Protein AF-A0A954JJU9-F1 (afdb_monomer)

Foldseek 3Di:
DDDDDDDDDDDDVVNVVVVVVVVCVVPVPDDDDDDQADFDWDQDPPDRDIDTDGDNFDDPDPVSVVVSVVVVVVVCLVVQLVCCLCVVVVLVVDDDPDPVVSVVVSVVSSVVSVLVSVLVVCCVVPQQDFPCVNDPPVGQQVVCCVPVVDGDDPGGGGSPD

Radius of gyration: 23.85 Å; Cα contacts (8 Å, |Δi|>4): 102; chains: 1; bounding box: 72×34×51 Å

Structure (mmCIF, N/CA/C/O backbone):
data_AF-A0A954JJU9-F1
#
_entry.id   AF-A0A954JJU9-F1
#
loop_
_atom_site.group_PDB
_atom_site.id
_atom_site.type_symbol
_atom_site.label_atom_id
_atom_site.label_alt_id
_atom_site.label_comp_id
_atom_site.label_asym_id
_atom_site.label_entity_id
_atom_site.label_seq_id
_atom_site.pdbx_PDB_ins_code
_atom_site.Cartn_x
_atom_site.Cartn_y
_atom_site.Cartn_z
_atom_site.occupancy
_atom_site.B_iso_or_equiv
_atom_site.auth_seq_id
_atom_site.auth_comp_id
_atom_site.auth_asym_id
_atom_site.auth_atom_id
_atom_site.pdbx_PDB_model_num
ATOM 1 N N . MET A 1 1 ? 4.765 11.957 -5.917 1.00 36.69 1 MET A N 1
ATOM 2 C CA . MET A 1 1 ? 6.230 11.917 -6.140 1.00 36.69 1 MET A CA 1
ATOM 3 C C . MET A 1 1 ? 6.516 10.738 -7.060 1.00 36.69 1 MET A C 1
ATOM 5 O O . MET A 1 1 ? 6.190 9.621 -6.684 1.00 36.69 1 MET A O 1
ATOM 9 N N . ARG A 1 2 ? 6.972 11.003 -8.290 1.00 26.62 2 ARG A N 1
ATOM 10 C CA . ARG A 1 2 ? 7.163 10.013 -9.369 1.00 26.62 2 ARG A CA 1
ATOM 11 C C . ARG A 1 2 ? 8.545 9.349 -9.225 1.00 26.62 2 ARG A C 1
ATOM 13 O O . ARG A 1 2 ? 9.480 10.080 -8.892 1.00 26.62 2 ARG A O 1
ATOM 20 N N . PRO A 1 3 ? 8.712 8.038 -9.474 1.00 30.86 3 PRO A N 1
ATOM 21 C CA . PRO A 1 3 ? 10.048 7.461 -9.602 1.00 30.86 3 PRO A CA 1
ATOM 22 C C . PRO A 1 3 ? 10.758 8.059 -10.837 1.00 30.86 3 PRO A C 1
ATOM 24 O O . PRO A 1 3 ? 10.090 8.385 -11.826 1.00 30.86 3 PRO A O 1
ATOM 27 N N . PRO A 1 4 ? 12.084 8.282 -10.787 1.00 33.47 4 PRO A N 1
ATOM 28 C CA . PRO A 1 4 ? 12.832 8.811 -11.924 1.00 33.47 4 PRO A CA 1
ATOM 29 C C . PRO A 1 4 ? 12.824 7.809 -13.089 1.00 33.47 4 PRO A C 1
ATOM 31 O O . PRO A 1 4 ? 12.980 6.610 -12.883 1.00 33.47 4 PRO A O 1
ATOM 34 N N . ARG A 1 5 ? 12.639 8.306 -14.319 1.00 28.42 5 ARG A N 1
ATOM 35 C CA . ARG A 1 5 ? 12.759 7.505 -15.548 1.00 28.42 5 ARG A CA 1
ATOM 36 C C . ARG A 1 5 ? 14.233 7.168 -15.791 1.00 28.42 5 ARG A C 1
ATOM 38 O O . ARG A 1 5 ? 15.035 8.084 -15.964 1.00 28.42 5 ARG A O 1
ATOM 45 N N . THR A 1 6 ? 14.569 5.883 -15.842 1.00 35.88 6 THR A N 1
ATOM 46 C CA . THR A 1 6 ? 15.906 5.394 -16.209 1.00 35.88 6 THR A CA 1
ATOM 47 C C . THR A 1 6 ? 15.972 5.182 -17.721 1.00 35.88 6 THR A C 1
ATOM 49 O O . THR A 1 6 ? 15.155 4.459 -18.281 1.00 35.88 6 THR A O 1
ATOM 52 N N . VAL A 1 7 ? 16.937 5.820 -18.387 1.00 27.61 7 VAL A N 1
ATOM 53 C CA . VAL A 1 7 ? 17.312 5.538 -19.781 1.00 27.61 7 VAL A CA 1
ATOM 54 C C . VAL A 1 7 ? 18.644 4.795 -19.733 1.00 27.61 7 VAL A C 1
ATOM 56 O O . VAL A 1 7 ? 19.613 5.329 -19.196 1.00 27.61 7 VAL A O 1
ATOM 59 N N . ALA A 1 8 ? 18.695 3.566 -20.250 1.00 28.38 8 ALA A N 1
ATOM 60 C CA . ALA A 1 8 ? 19.941 2.815 -20.373 1.00 28.38 8 ALA A CA 1
ATOM 61 C C . ALA A 1 8 ? 20.780 3.389 -21.524 1.00 28.38 8 ALA A C 1
ATOM 63 O O . ALA A 1 8 ? 20.319 3.444 -22.663 1.00 28.38 8 ALA A O 1
ATOM 64 N N . ILE A 1 9 ? 22.002 3.831 -21.221 1.00 32.75 9 ILE A N 1
ATOM 65 C CA . ILE A 1 9 ? 23.015 4.223 -22.209 1.00 32.75 9 ILE A CA 1
ATOM 66 C C . ILE A 1 9 ? 24.200 3.260 -22.039 1.00 32.75 9 ILE A C 1
ATOM 68 O O . ILE A 1 9 ? 24.614 3.027 -20.900 1.00 32.75 9 ILE A O 1
ATOM 72 N N . PRO A 1 10 ? 24.746 2.691 -23.126 1.00 28.03 10 PRO A N 1
ATOM 73 C CA . PRO A 1 10 ? 25.834 1.721 -23.052 1.00 28.03 10 PRO A CA 1
ATOM 74 C C . PRO A 1 10 ? 27.115 2.343 -22.474 1.00 28.03 10 PRO A C 1
ATOM 76 O O . PRO A 1 10 ? 27.590 3.376 -22.942 1.00 28.03 10 PRO A O 1
ATOM 79 N N . VAL A 1 11 ? 27.683 1.685 -21.460 1.00 41.69 11 VAL A N 1
ATOM 80 C CA . VAL A 1 11 ? 28.980 2.029 -20.853 1.00 41.69 11 VAL A CA 1
ATOM 81 C C . VAL A 1 11 ? 30.104 1.599 -21.794 1.00 41.69 11 VAL A C 1
ATOM 83 O O . VAL A 1 11 ? 30.138 0.445 -22.233 1.00 41.69 11 VAL A O 1
ATOM 86 N N . THR A 1 12 ? 31.047 2.500 -22.078 1.00 37.22 12 THR A N 1
ATOM 87 C CA . THR A 1 12 ? 32.171 2.206 -22.978 1.00 37.22 12 THR A CA 1
ATOM 88 C C . THR A 1 12 ? 33.163 1.233 -22.330 1.00 37.22 12 THR A C 1
ATOM 90 O O . THR A 1 12 ? 33.386 1.253 -21.117 1.00 37.22 12 THR A O 1
ATOM 93 N N . ASP A 1 13 ? 33.808 0.371 -23.119 1.00 37.78 13 ASP A N 1
ATOM 94 C CA . ASP A 1 13 ? 34.705 -0.675 -22.591 1.00 37.78 13 ASP A CA 1
ATOM 95 C C . ASP A 1 13 ? 35.910 -0.123 -21.808 1.00 37.78 13 ASP A C 1
ATOM 97 O O . ASP A 1 13 ? 36.454 -0.781 -20.918 1.00 37.78 13 ASP A O 1
ATOM 101 N N . ASN A 1 14 ? 36.277 1.133 -22.067 1.00 36.00 14 ASN A N 1
ATOM 102 C CA . ASN A 1 14 ? 37.356 1.829 -21.373 1.00 36.00 14 ASN A CA 1
ATOM 103 C C . ASN A 1 14 ? 36.961 2.255 -19.940 1.00 36.00 14 ASN A C 1
ATOM 105 O O . ASN A 1 14 ? 37.787 2.281 -19.025 1.00 36.00 14 ASN A O 1
ATOM 109 N N . GLU A 1 15 ? 35.678 2.540 -19.707 1.00 42.25 15 GLU A N 1
ATOM 110 C CA . GLU A 1 15 ? 35.139 2.854 -18.378 1.00 42.25 15 GLU A CA 1
ATOM 111 C C . GLU A 1 15 ? 35.006 1.590 -17.522 1.00 42.25 15 GLU A C 1
ATOM 113 O O . GLU A 1 15 ? 35.336 1.612 -16.332 1.00 42.25 15 GLU A O 1
ATOM 118 N N . LYS A 1 16 ? 34.649 0.458 -18.148 1.00 37.75 16 LYS A N 1
ATOM 119 C CA . LYS A 1 16 ? 34.645 -0.868 -17.508 1.00 37.75 16 LYS A CA 1
ATOM 120 C C . LYS A 1 16 ? 36.038 -1.249 -16.991 1.00 37.75 16 LYS A C 1
ATOM 122 O O . LYS A 1 16 ? 36.168 -1.717 -15.860 1.00 37.75 16 LYS A O 1
ATOM 127 N N . ALA A 1 17 ? 37.091 -0.990 -17.772 1.00 37.69 17 ALA A N 1
ATOM 128 C CA . ALA A 1 17 ? 38.472 -1.317 -17.404 1.00 37.69 17 ALA A CA 1
ATOM 129 C C . ALA A 1 17 ? 38.992 -0.504 -16.200 1.00 37.69 17 ALA A C 1
ATOM 131 O O . ALA A 1 17 ? 39.614 -1.06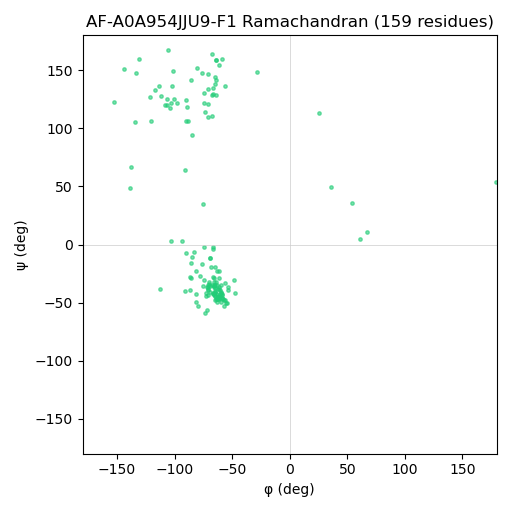0 -15.294 1.00 37.69 17 ALA A O 1
ATOM 132 N N . ARG A 1 18 ? 38.691 0.802 -16.140 1.00 41.53 18 ARG A N 1
ATOM 133 C CA . ARG A 1 18 ? 39.129 1.685 -15.038 1.00 41.53 18 ARG A CA 1
ATOM 134 C C . ARG A 1 18 ? 38.430 1.380 -13.716 1.00 41.53 18 ARG A C 1
ATOM 136 O O . ARG A 1 18 ? 39.042 1.488 -12.654 1.00 41.53 18 ARG A O 1
ATOM 143 N N . VAL A 1 19 ? 37.153 1.006 -13.771 1.00 46.09 19 VAL A N 1
ATOM 144 C CA . VAL A 1 19 ? 36.391 0.592 -12.585 1.00 46.09 19 VAL A CA 1
ATOM 145 C C . VAL A 1 19 ? 36.880 -0.770 -12.084 1.00 46.09 19 VAL A C 1
ATOM 147 O O . VAL A 1 19 ? 37.069 -0.930 -10.880 1.00 46.09 19 VAL A O 1
ATOM 150 N N . LYS A 1 20 ? 37.194 -1.704 -12.992 1.00 39.53 20 LYS A N 1
ATOM 151 C CA . LYS A 1 20 ? 37.776 -3.018 -12.673 1.00 39.53 20 LYS A CA 1
ATOM 152 C C . LYS A 1 20 ? 39.115 -2.909 -11.935 1.00 39.53 20 LYS A C 1
ATOM 154 O O . LYS A 1 20 ? 39.284 -3.560 -10.911 1.00 39.53 20 LYS A O 1
ATOM 159 N N . ASP A 1 21 ? 40.026 -2.055 -12.402 1.00 41.94 21 ASP A N 1
ATOM 160 C CA . ASP A 1 21 ? 41.352 -1.869 -11.790 1.00 41.94 21 ASP A CA 1
ATOM 161 C C . ASP A 1 21 ? 41.284 -1.259 -10.376 1.00 41.94 21 ASP A C 1
ATOM 163 O O . ASP A 1 21 ? 42.041 -1.622 -9.475 1.00 41.94 21 ASP A O 1
ATOM 167 N N . ARG A 1 22 ? 40.327 -0.354 -10.145 1.00 44.59 22 ARG A N 1
ATOM 168 C CA . ARG A 1 22 ? 40.103 0.245 -8.823 1.00 44.59 22 ARG A CA 1
ATOM 169 C C . ARG A 1 22 ? 39.456 -0.738 -7.845 1.00 44.59 22 ARG A C 1
ATOM 171 O O . ARG A 1 22 ? 39.893 -0.823 -6.703 1.00 44.59 22 ARG A O 1
ATOM 178 N N . ILE A 1 23 ? 38.472 -1.510 -8.306 1.00 44.44 23 ILE A N 1
ATOM 179 C CA . ILE A 1 23 ? 37.822 -2.559 -7.511 1.00 44.44 23 ILE A CA 1
ATOM 180 C C . ILE A 1 23 ? 38.823 -3.673 -7.167 1.00 44.44 23 ILE A C 1
ATOM 182 O O . ILE A 1 23 ? 38.876 -4.104 -6.021 1.00 44.44 23 ILE A O 1
ATOM 186 N N . GLN A 1 24 ? 39.683 -4.089 -8.104 1.00 43.19 24 GLN A N 1
ATOM 187 C CA . GLN A 1 24 ? 40.722 -5.090 -7.827 1.00 43.19 24 GLN A CA 1
ATOM 188 C C . GLN A 1 24 ? 41.746 -4.625 -6.787 1.00 43.19 24 GLN A C 1
ATOM 190 O O . GLN A 1 24 ? 42.196 -5.433 -5.978 1.00 43.19 24 GLN A O 1
ATOM 195 N N . ARG A 1 25 ? 42.082 -3.330 -6.759 1.00 44.03 25 ARG A N 1
ATOM 196 C CA . ARG A 1 25 ? 42.976 -2.766 -5.737 1.00 44.03 25 ARG A CA 1
ATOM 197 C C . ARG A 1 25 ? 42.341 -2.695 -4.348 1.00 44.03 25 ARG A C 1
ATOM 199 O O . ARG A 1 25 ? 43.046 -2.903 -3.367 1.00 44.03 25 ARG A O 1
ATOM 206 N N . GLU A 1 26 ? 41.038 -2.436 -4.257 1.00 43.03 26 GLU A N 1
ATOM 207 C CA . GLU A 1 26 ? 40.312 -2.385 -2.977 1.00 43.03 26 GLU A CA 1
ATOM 208 C C . GLU A 1 26 ? 39.908 -3.782 -2.452 1.00 43.03 26 GLU A C 1
ATOM 210 O O . GLU A 1 26 ? 39.742 -3.954 -1.247 1.00 43.03 26 GLU A O 1
ATOM 215 N N . LEU A 1 27 ? 39.810 -4.796 -3.325 1.00 38.16 27 LEU A N 1
ATOM 216 C CA . LEU A 1 27 ? 39.465 -6.184 -2.972 1.00 38.16 27 LEU A CA 1
ATOM 217 C C . LEU A 1 27 ? 40.669 -7.084 -2.631 1.00 38.16 27 LEU A C 1
ATOM 219 O O . LEU A 1 27 ? 40.472 -8.207 -2.172 1.00 38.16 27 LEU A O 1
ATOM 223 N N . ALA A 1 28 ? 41.910 -6.617 -2.811 1.00 36.91 28 ALA A N 1
ATOM 224 C CA . ALA A 1 28 ? 43.125 -7.409 -2.571 1.00 36.91 28 ALA A CA 1
ATOM 225 C C . ALA A 1 28 ? 43.370 -7.791 -1.090 1.00 36.91 28 ALA A C 1
ATOM 227 O O . ALA A 1 28 ? 44.313 -8.521 -0.790 1.00 36.91 28 ALA A O 1
ATOM 228 N N . THR A 1 29 ? 42.537 -7.319 -0.160 1.00 34.22 29 THR A N 1
ATOM 229 C CA . THR A 1 29 ? 42.671 -7.535 1.291 1.00 34.22 29 THR A CA 1
ATOM 230 C C . THR A 1 29 ? 41.722 -8.577 1.890 1.00 34.22 29 THR A C 1
ATOM 232 O O . THR A 1 29 ? 41.793 -8.800 3.096 1.00 34.22 29 THR A O 1
ATOM 235 N N . TRP A 1 30 ? 40.883 -9.264 1.103 1.00 29.94 30 TRP A N 1
ATOM 236 C CA . TRP A 1 30 ? 39.977 -10.293 1.638 1.00 29.94 30 TRP A CA 1
ATOM 237 C C . TRP A 1 30 ? 39.971 -11.576 0.797 1.00 29.94 30 TRP A C 1
ATOM 239 O O . TRP A 1 30 ? 39.374 -11.642 -0.272 1.00 29.94 30 TRP A O 1
ATOM 249 N N . THR A 1 31 ? 40.609 -12.628 1.312 1.00 31.28 31 THR A N 1
ATOM 250 C CA . THR A 1 31 ? 40.499 -14.014 0.835 1.00 31.28 31 THR A CA 1
ATOM 251 C C . THR A 1 31 ? 39.369 -14.737 1.569 1.00 31.28 31 THR A C 1
ATOM 253 O O . THR A 1 31 ? 39.576 -15.121 2.715 1.00 31.28 31 THR A O 1
ATOM 256 N N . VAL A 1 32 ? 38.218 -14.981 0.917 1.00 33.84 32 VAL A N 1
ATOM 257 C CA . VAL A 1 32 ? 37.251 -16.050 1.276 1.00 33.84 32 VAL A CA 1
ATOM 258 C C . VAL A 1 32 ? 36.441 -16.510 0.036 1.00 33.84 32 VAL A C 1
ATOM 260 O O . VAL A 1 32 ? 35.788 -15.698 -0.608 1.00 33.84 32 VAL A O 1
ATOM 263 N N . GLN A 1 33 ? 36.531 -17.819 -0.254 1.00 28.48 33 GLN A N 1
ATOM 264 C CA . GLN A 1 33 ? 35.629 -18.768 -0.958 1.00 28.48 33 GLN A CA 1
ATOM 265 C C . GLN A 1 33 ? 34.590 -18.303 -2.018 1.00 28.48 33 GLN A C 1
ATOM 267 O O . GLN A 1 33 ? 33.565 -17.715 -1.695 1.00 28.48 33 GLN A O 1
ATOM 272 N N . ASP A 1 34 ? 34.836 -18.712 -3.274 1.00 36.03 34 ASP A N 1
ATOM 273 C CA . ASP A 1 34 ? 33.920 -19.353 -4.253 1.00 36.03 34 ASP A CA 1
ATOM 274 C C . ASP A 1 34 ? 32.423 -18.963 -4.324 1.00 36.03 34 ASP A C 1
ATOM 276 O O . ASP A 1 34 ? 31.596 -19.861 -4.379 1.00 36.03 34 ASP A O 1
ATOM 280 N N . GLU A 1 35 ? 32.037 -17.677 -4.390 1.00 41.62 35 GLU A N 1
ATOM 281 C CA . GLU A 1 35 ? 30.753 -17.223 -5.007 1.00 41.62 35 GLU A CA 1
ATOM 282 C C . GLU A 1 35 ? 30.555 -15.686 -4.928 1.00 41.62 35 GLU A C 1
ATOM 284 O O . GLU A 1 35 ? 29.553 -15.166 -4.426 1.00 41.62 35 GLU A O 1
ATOM 289 N N . ILE A 1 36 ? 31.520 -14.886 -5.398 1.00 44.62 36 ILE A N 1
ATOM 290 C CA . ILE A 1 36 ? 31.383 -13.419 -5.326 1.00 44.62 36 ILE A CA 1
ATOM 291 C C . ILE A 1 36 ? 30.583 -12.890 -6.525 1.00 44.62 36 ILE A C 1
ATOM 293 O O . ILE A 1 36 ? 31.100 -12.628 -7.608 1.00 44.62 36 ILE A O 1
ATOM 297 N N . ARG A 1 37 ? 29.283 -12.764 -6.253 1.00 53.41 37 ARG A N 1
ATOM 298 C CA . ARG A 1 37 ? 28.198 -12.071 -6.962 1.00 53.41 37 ARG A CA 1
ATOM 299 C C . ARG A 1 37 ? 28.602 -10.838 -7.795 1.00 53.41 37 ARG A C 1
ATOM 301 O O . ARG A 1 37 ? 29.467 -10.070 -7.366 1.00 53.41 37 ARG A O 1
ATOM 308 N N . PRO A 1 38 ? 27.904 -10.553 -8.912 1.00 55.75 38 PRO A N 1
ATOM 309 C CA . PRO A 1 38 ? 28.157 -9.357 -9.702 1.00 55.75 38 PRO A CA 1
ATOM 310 C C . PRO A 1 38 ? 27.753 -8.101 -8.920 1.00 55.75 38 PRO A C 1
ATOM 312 O O . PRO A 1 38 ? 26.579 -7.818 -8.667 1.00 55.75 38 PRO A O 1
ATOM 315 N N . LEU A 1 39 ? 28.768 -7.337 -8.528 1.00 60.97 39 LEU A N 1
ATOM 316 C CA . LEU A 1 39 ? 28.630 -5.985 -8.016 1.00 60.97 39 LEU A CA 1
ATOM 317 C C . LEU A 1 39 ? 28.302 -5.052 -9.187 1.00 60.97 39 LEU A C 1
ATOM 319 O O . LEU A 1 39 ? 29.134 -4.843 -10.070 1.00 60.97 39 LEU A O 1
ATOM 323 N N . LEU A 1 40 ? 27.102 -4.480 -9.194 1.00 62.88 40 LEU A N 1
ATOM 324 C CA . LEU A 1 40 ? 26.668 -3.542 -10.226 1.00 62.88 40 LEU A CA 1
ATOM 325 C C . LEU A 1 40 ? 26.845 -2.107 -9.742 1.00 62.88 40 LEU A C 1
ATOM 327 O O . LEU A 1 40 ? 26.260 -1.709 -8.736 1.00 62.88 40 LEU A O 1
ATOM 331 N N . ARG A 1 41 ? 27.633 -1.315 -10.477 1.00 69.19 41 ARG A N 1
ATOM 332 C CA . ARG A 1 41 ? 27.749 0.129 -10.255 1.00 69.19 41 ARG A CA 1
ATOM 333 C C . ARG A 1 41 ? 26.959 0.881 -11.318 1.00 69.19 41 ARG A C 1
ATOM 335 O O . ARG A 1 41 ? 27.254 0.751 -12.501 1.00 69.19 41 ARG A O 1
ATOM 342 N N . ILE A 1 42 ? 25.999 1.691 -10.884 1.00 65.88 42 ILE A N 1
ATOM 343 C CA . ILE A 1 42 ? 25.133 2.488 -11.759 1.00 65.88 42 ILE A CA 1
ATOM 344 C C . ILE A 1 42 ? 25.308 3.961 -11.395 1.00 65.88 42 ILE A C 1
ATOM 346 O O . ILE A 1 42 ? 25.162 4.336 -10.232 1.00 65.88 42 ILE A O 1
ATOM 350 N N . SER A 1 43 ? 25.618 4.796 -12.383 1.00 67.06 43 SER A N 1
ATOM 351 C CA . SER A 1 43 ? 25.756 6.245 -12.214 1.00 67.06 43 SER A CA 1
ATOM 352 C C . SER A 1 43 ? 24.627 6.958 -12.957 1.00 67.06 43 SER A C 1
ATOM 354 O O . SER A 1 43 ? 24.393 6.692 -14.135 1.00 67.06 43 SER A O 1
ATOM 356 N N . GLY A 1 44 ? 23.900 7.842 -12.270 1.00 55.22 44 GLY A N 1
ATOM 357 C CA . GLY A 1 44 ? 22.802 8.607 -12.868 1.00 55.22 44 GLY A CA 1
ATOM 358 C C . GLY A 1 44 ? 23.297 9.757 -13.763 1.00 55.22 44 GLY A C 1
ATOM 359 O O . GLY A 1 44 ? 24.322 10.369 -13.459 1.00 55.22 44 GLY A O 1
ATOM 360 N N . PRO A 1 45 ? 22.580 10.116 -14.845 1.00 47.59 45 PRO A N 1
ATOM 361 C CA . PRO A 1 45 ? 22.992 11.213 -15.719 1.00 47.59 45 PRO A CA 1
ATOM 362 C C . PRO A 1 45 ? 22.902 12.564 -14.993 1.00 47.59 45 PRO A C 1
ATOM 364 O O . PRO A 1 45 ? 21.876 12.900 -14.401 1.00 47.59 45 PRO A O 1
ATOM 367 N N . GLY A 1 46 ? 23.987 13.345 -15.028 1.00 58.12 46 GLY A N 1
ATOM 368 C CA . GLY A 1 46 ? 24.027 14.729 -14.529 1.00 58.12 46 GLY A CA 1
ATOM 369 C C . GLY A 1 46 ? 23.866 14.901 -13.013 1.00 58.12 46 GLY A C 1
ATOM 370 O O . GLY A 1 46 ? 23.690 16.022 -12.543 1.00 58.12 46 GLY A O 1
ATOM 371 N N . THR A 1 47 ? 23.920 13.817 -12.236 1.00 50.62 47 THR A N 1
ATOM 372 C CA . THR A 1 47 ? 23.880 13.856 -10.769 1.00 50.62 47 THR A CA 1
ATOM 373 C C . THR A 1 47 ? 24.970 12.955 -10.199 1.00 50.62 47 THR A C 1
ATOM 375 O O . THR A 1 47 ? 25.262 11.913 -10.773 1.00 50.62 47 THR A O 1
ATOM 378 N N . ASP A 1 48 ? 25.541 13.303 -9.043 1.00 66.44 48 ASP A N 1
ATOM 379 C CA . ASP A 1 48 ? 26.527 12.459 -8.338 1.00 66.44 48 ASP A CA 1
ATOM 380 C C . ASP A 1 48 ? 25.870 11.253 -7.627 1.00 66.44 48 ASP A C 1
ATOM 382 O O . ASP A 1 48 ? 26.231 10.851 -6.521 1.00 66.44 48 ASP A O 1
ATOM 386 N N . ARG A 1 49 ? 24.813 10.688 -8.225 1.00 60.69 49 ARG A N 1
ATOM 387 C CA . ARG A 1 49 ? 24.134 9.510 -7.687 1.00 60.69 49 ARG A CA 1
ATOM 388 C C . ARG A 1 49 ? 24.821 8.274 -8.232 1.00 60.69 49 ARG A C 1
ATOM 390 O O . ARG A 1 49 ? 24.649 7.922 -9.396 1.00 60.69 49 ARG A O 1
ATOM 397 N N . ASN A 1 50 ? 25.581 7.626 -7.360 1.00 72.69 50 ASN A N 1
ATOM 398 C CA . ASN A 1 50 ? 26.209 6.341 -7.611 1.00 72.69 50 ASN A CA 1
ATOM 399 C C . ASN A 1 50 ? 25.492 5.275 -6.779 1.00 72.69 50 ASN A C 1
ATOM 401 O O . ASN A 1 50 ? 25.449 5.379 -5.554 1.00 72.69 50 ASN A O 1
ATOM 405 N N . TRP A 1 51 ? 24.917 4.271 -7.434 1.00 73.44 51 TRP A N 1
ATOM 406 C CA . TRP A 1 51 ? 24.340 3.096 -6.783 1.00 73.44 51 TRP A CA 1
ATOM 407 C C . TRP A 1 51 ? 25.307 1.930 -6.919 1.00 73.44 51 TRP A C 1
ATOM 409 O O . TRP A 1 51 ? 25.880 1.713 -7.987 1.00 73.44 51 TRP A O 1
ATOM 419 N N . LEU A 1 52 ? 25.490 1.201 -5.824 1.00 81.56 52 LEU A N 1
ATOM 420 C CA . LEU A 1 52 ? 26.273 -0.021 -5.778 1.00 81.56 52 LEU A CA 1
ATOM 421 C C . LEU A 1 52 ? 25.343 -1.144 -5.318 1.00 81.56 52 LEU A C 1
ATOM 423 O O . LEU A 1 52 ? 24.946 -1.176 -4.155 1.00 81.56 52 LEU A O 1
ATOM 427 N N . LEU A 1 53 ? 24.955 -2.019 -6.242 1.00 79.62 53 LEU A N 1
ATOM 428 C CA . LEU A 1 53 ? 23.982 -3.079 -6.002 1.00 79.62 53 LEU A CA 1
ATOM 429 C C . LEU A 1 53 ? 24.691 -4.428 -5.923 1.00 79.62 53 LEU A C 1
ATOM 431 O O . LEU A 1 53 ? 25.405 -4.829 -6.843 1.00 79.62 53 LEU A O 1
ATOM 435 N N . PHE A 1 54 ? 24.463 -5.137 -4.823 1.00 83.00 54 PHE A N 1
ATOM 436 C CA . PHE A 1 54 ? 24.947 -6.497 -4.624 1.00 83.00 54 PHE A CA 1
ATOM 437 C C . PHE A 1 54 ? 23.788 -7.472 -4.817 1.00 83.00 54 PHE A C 1
ATOM 439 O O . PHE A 1 54 ? 22.798 -7.411 -4.087 1.00 83.00 54 PHE A O 1
ATOM 446 N N . ASN A 1 55 ? 23.882 -8.358 -5.809 1.00 77.12 55 ASN A N 1
ATOM 447 C CA . ASN A 1 55 ? 22.762 -9.209 -6.211 1.00 77.12 55 ASN A CA 1
ATOM 448 C C . ASN A 1 55 ? 23.240 -10.612 -6.627 1.00 77.12 55 ASN A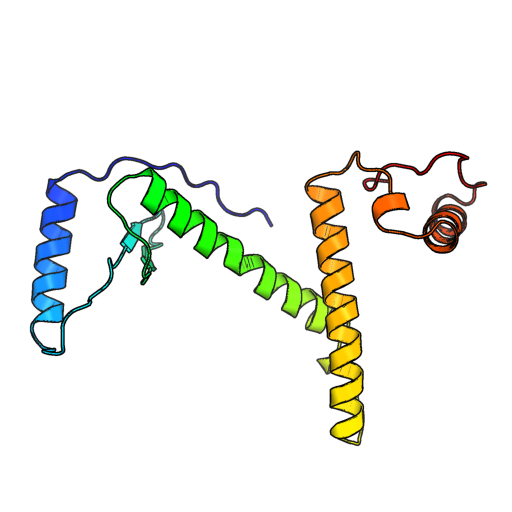 C 1
ATOM 450 O O . ASN A 1 55 ? 24.368 -10.764 -7.068 1.00 77.12 55 ASN A O 1
ATOM 454 N N . SER A 1 56 ? 22.414 -11.647 -6.453 1.00 80.50 56 SER A N 1
ATOM 455 C CA . SER A 1 56 ? 22.734 -13.031 -6.875 1.00 80.50 56 SER A CA 1
ATOM 456 C C . SER A 1 56 ? 22.221 -13.395 -8.267 1.00 80.50 56 SER A C 1
ATOM 458 O O . SER A 1 56 ? 22.309 -14.555 -8.656 1.00 80.50 56 SER A O 1
ATOM 460 N N . LEU A 1 57 ? 21.602 -12.457 -8.977 1.00 81.81 57 LEU A N 1
ATOM 461 C CA . LEU A 1 57 ? 21.057 -12.698 -10.305 1.00 81.81 57 LEU A CA 1
ATOM 462 C C . LEU A 1 57 ? 22.185 -12.627 -11.350 1.00 81.81 57 LEU A C 1
ATOM 464 O O . LEU A 1 57 ? 23.188 -11.945 -11.123 1.00 81.81 57 LEU A O 1
ATOM 468 N N . PRO A 1 58 ? 22.049 -13.347 -12.478 1.00 78.44 58 PRO A N 1
ATOM 469 C CA . PRO A 1 58 ? 22.989 -13.231 -13.588 1.00 78.44 58 PRO A CA 1
ATOM 470 C C . PRO A 1 58 ? 22.986 -11.806 -14.151 1.00 78.44 58 PRO A C 1
ATOM 472 O O . PRO A 1 58 ? 22.003 -11.079 -14.011 1.00 78.44 58 PRO A O 1
ATOM 475 N N . VAL A 1 59 ? 24.103 -11.407 -14.761 1.00 78.12 59 VAL A N 1
ATOM 476 C CA . VAL A 1 59 ? 24.315 -10.064 -15.331 1.00 78.12 59 VAL A CA 1
ATOM 477 C C . VAL A 1 59 ? 25.041 -10.203 -16.668 1.00 78.12 59 VAL A C 1
ATOM 479 O O . VAL A 1 59 ? 26.074 -9.583 -16.917 1.00 78.12 59 VAL A O 1
ATOM 482 N N . ASP A 1 60 ? 24.532 -11.094 -17.512 1.00 79.44 60 ASP A N 1
ATOM 483 C CA . ASP A 1 60 ? 25.186 -11.441 -18.771 1.00 79.44 60 ASP A CA 1
ATOM 484 C C . ASP A 1 60 ? 24.769 -10.479 -19.896 1.00 79.44 60 ASP A C 1
ATOM 486 O O . ASP A 1 60 ? 25.551 -10.209 -20.808 1.00 79.44 60 ASP A O 1
ATOM 490 N N . HIS A 1 61 ? 23.561 -9.907 -19.804 1.00 76.19 61 HIS A N 1
ATOM 491 C CA . HIS A 1 61 ? 22.979 -9.025 -20.816 1.00 76.19 61 HIS A CA 1
ATOM 492 C C . HIS A 1 61 ? 22.425 -7.731 -20.206 1.00 76.19 61 HIS A C 1
ATOM 494 O O . HIS A 1 61 ? 22.056 -7.670 -19.033 1.00 76.19 61 HIS A O 1
ATOM 500 N N . ASP A 1 62 ? 22.260 -6.698 -21.035 1.00 73.00 62 ASP A N 1
ATOM 501 C CA . ASP A 1 62 ? 21.682 -5.412 -20.614 1.00 73.00 62 ASP A CA 1
ATOM 502 C C . ASP A 1 62 ? 20.279 -5.567 -19.995 1.00 73.00 62 ASP A C 1
ATOM 504 O O . ASP A 1 62 ? 19.917 -4.853 -19.058 1.00 73.00 62 ASP A O 1
ATOM 508 N N . GLN A 1 63 ? 19.494 -6.535 -20.479 1.00 74.44 63 GLN A N 1
ATOM 509 C CA . GLN A 1 63 ? 18.173 -6.849 -19.926 1.00 74.44 63 GLN A CA 1
ATOM 510 C C . GLN A 1 63 ? 18.247 -7.366 -18.483 1.00 74.44 63 GLN A C 1
ATOM 512 O O . GLN A 1 63 ? 17.356 -7.073 -17.684 1.00 74.44 63 GLN A O 1
ATOM 517 N N . ASP A 1 64 ? 19.316 -8.077 -18.124 1.00 76.00 64 ASP A N 1
ATOM 518 C CA . ASP A 1 64 ? 19.519 -8.579 -16.766 1.00 76.00 64 ASP A CA 1
ATOM 519 C C . ASP A 1 64 ? 19.803 -7.420 -15.7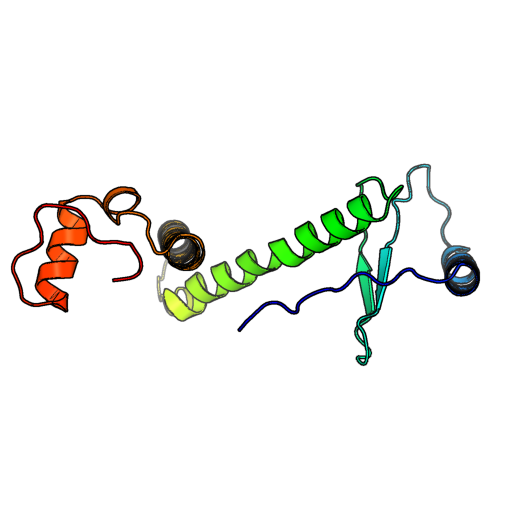98 1.00 76.00 64 ASP A C 1
ATOM 521 O O . ASP A 1 64 ? 19.242 -7.357 -14.702 1.00 76.00 64 ASP A O 1
ATOM 525 N N . VAL A 1 65 ? 20.602 -6.440 -16.240 1.00 78.88 65 VAL A N 1
ATOM 526 C CA . VAL A 1 65 ? 20.871 -5.205 -15.486 1.00 78.88 65 VAL A CA 1
ATOM 527 C C . VAL A 1 65 ? 19.582 -4.414 -15.267 1.00 78.88 65 VAL A C 1
ATOM 529 O O . VAL A 1 65 ? 19.305 -3.995 -14.142 1.00 78.88 65 VAL A O 1
ATOM 532 N N . LEU A 1 66 ? 18.775 -4.229 -16.318 1.00 81.12 66 LEU A N 1
ATOM 533 C CA . LEU A 1 66 ? 17.486 -3.536 -16.226 1.00 81.12 66 LEU A CA 1
ATOM 534 C C . LEU A 1 66 ? 16.546 -4.225 -15.237 1.00 81.12 66 LEU A C 1
ATOM 536 O O . LEU A 1 66 ? 15.976 -3.562 -14.376 1.00 81.12 66 LEU A O 1
ATOM 540 N N . ARG A 1 67 ? 16.469 -5.557 -15.278 1.00 80.44 67 ARG A 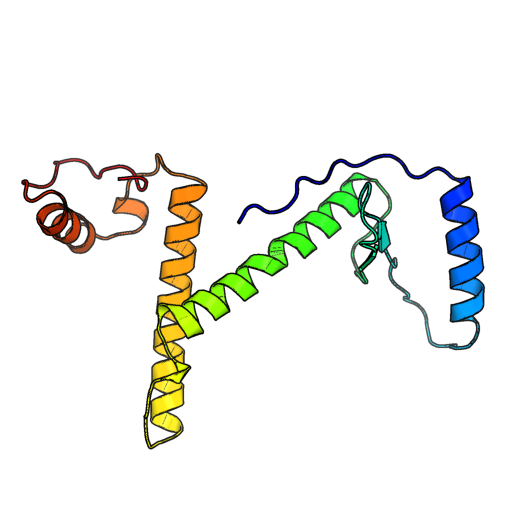N 1
ATOM 541 C CA . ARG A 1 67 ? 15.673 -6.334 -14.324 1.00 80.44 67 ARG A CA 1
ATOM 542 C C . ARG A 1 67 ? 16.121 -6.113 -12.879 1.00 80.44 67 ARG A C 1
ATOM 544 O O . ARG A 1 67 ? 15.280 -6.003 -11.991 1.00 80.44 67 ARG A O 1
ATOM 551 N N . ILE A 1 68 ? 17.427 -6.065 -12.619 1.00 81.62 68 ILE A N 1
ATOM 552 C CA . ILE A 1 68 ? 17.957 -5.809 -11.271 1.00 81.62 68 ILE A CA 1
ATOM 553 C C . ILE A 1 68 ? 17.589 -4.398 -10.803 1.00 81.62 68 ILE A C 1
ATOM 555 O O . ILE A 1 68 ? 17.201 -4.224 -9.648 1.00 81.62 68 ILE A O 1
ATOM 559 N N . ILE A 1 69 ? 17.655 -3.409 -11.696 1.00 83.75 69 ILE A N 1
ATOM 560 C CA . ILE A 1 69 ? 17.212 -2.041 -11.406 1.00 83.75 69 ILE A CA 1
ATOM 561 C C . ILE A 1 69 ? 15.717 -2.019 -11.085 1.00 83.75 69 ILE A C 1
ATOM 563 O O . ILE A 1 69 ? 15.331 -1.427 -10.079 1.00 83.75 69 ILE A O 1
ATOM 567 N N . ASP A 1 70 ? 14.887 -2.684 -11.888 1.00 82.94 70 ASP A N 1
ATOM 568 C CA . ASP A 1 70 ? 13.440 -2.741 -11.671 1.00 82.94 70 ASP A CA 1
ATOM 569 C C . ASP A 1 70 ? 13.100 -3.370 -10.314 1.00 82.94 70 ASP A C 1
ATOM 571 O O . ASP A 1 70 ? 12.244 -2.861 -9.590 1.00 82.94 70 ASP A O 1
ATOM 575 N N . LEU A 1 71 ? 13.818 -4.428 -9.920 1.00 83.12 71 LEU A N 1
ATOM 576 C CA . LEU A 1 71 ? 13.674 -5.057 -8.605 1.00 83.12 71 LEU A CA 1
ATOM 577 C C . LEU A 1 71 ? 14.082 -4.123 -7.457 1.00 83.12 71 LEU A C 1
ATOM 579 O O . LEU A 1 71 ? 13.397 -4.085 -6.433 1.00 83.12 71 LEU A O 1
ATOM 583 N N . ASP A 1 72 ? 15.165 -3.360 -7.611 1.00 83.44 72 ASP A N 1
ATOM 584 C CA . ASP A 1 72 ? 15.616 -2.425 -6.573 1.00 83.44 72 ASP A CA 1
ATOM 585 C C . ASP A 1 72 ? 14.672 -1.219 -6.446 1.00 83.44 72 ASP A C 1
ATOM 587 O O . ASP A 1 72 ? 14.315 -0.801 -5.342 1.00 83.44 72 ASP A O 1
ATOM 591 N N . VAL A 1 73 ? 14.151 -0.714 -7.568 1.00 82.69 73 VAL A N 1
ATOM 592 C CA . VAL A 1 73 ? 13.113 0.329 -7.578 1.00 82.69 73 VAL A CA 1
ATOM 593 C C . VAL A 1 73 ? 11.811 -0.190 -6.959 1.00 82.69 73 VAL A C 1
ATOM 595 O O . VAL A 1 73 ? 11.159 0.532 -6.196 1.00 82.69 73 VAL A O 1
ATOM 598 N N . ALA A 1 74 ? 11.464 -1.460 -7.191 1.00 81.81 74 ALA A N 1
ATOM 599 C CA . ALA A 1 74 ? 10.323 -2.129 -6.569 1.00 81.81 74 ALA A CA 1
ATOM 600 C C . ALA A 1 74 ? 10.470 -2.334 -5.047 1.00 81.81 74 ALA A C 1
ATOM 602 O O . ALA A 1 74 ? 9.522 -2.785 -4.403 1.00 81.81 74 ALA A O 1
ATOM 603 N N . ARG A 1 75 ? 11.601 -1.949 -4.434 1.00 82.94 75 ARG A N 1
ATOM 604 C CA . ARG A 1 75 ? 11.744 -1.850 -2.972 1.00 82.94 75 ARG A CA 1
ATOM 605 C C . ARG A 1 75 ? 10.934 -0.689 -2.398 1.00 82.94 75 ARG A C 1
ATOM 607 O O . ARG A 1 75 ? 10.415 -0.798 -1.291 1.00 82.94 75 ARG A O 1
ATOM 614 N N . TRP A 1 76 ? 10.794 0.418 -3.131 1.00 86.50 76 TRP A N 1
ATOM 615 C CA . TRP A 1 76 ? 10.188 1.660 -2.630 1.00 86.50 76 TRP A CA 1
ATOM 616 C C . TRP A 1 76 ? 8.781 1.525 -2.003 1.00 86.50 76 TRP A C 1
ATOM 618 O O . TRP A 1 76 ? 8.518 2.192 -0.996 1.00 86.50 76 TRP A O 1
ATOM 628 N N . PRO A 1 77 ? 7.867 0.665 -2.503 1.00 90.31 77 PRO A N 1
ATOM 629 C CA . PRO A 1 77 ? 6.582 0.390 -1.863 1.00 90.31 77 PRO A CA 1
ATOM 630 C C . PRO A 1 77 ? 6.651 0.079 -0.361 1.00 90.31 77 PRO A C 1
ATOM 632 O O . PRO A 1 77 ? 5.721 0.452 0.351 1.00 90.31 77 PRO A O 1
ATOM 635 N N . ILE A 1 78 ? 7.738 -0.513 0.162 1.00 91.94 78 ILE A N 1
ATOM 636 C CA . ILE A 1 78 ? 7.865 -0.759 1.611 1.00 91.94 78 ILE A CA 1
ATOM 637 C C . ILE A 1 78 ? 7.959 0.543 2.418 1.00 91.94 78 ILE A C 1
ATOM 639 O O . ILE A 1 78 ? 7.414 0.648 3.516 1.00 91.94 78 ILE A O 1
ATOM 643 N N . GLU A 1 79 ? 8.601 1.573 1.867 1.00 94.12 79 GLU A N 1
ATOM 644 C CA . GLU A 1 79 ? 8.705 2.884 2.510 1.00 94.12 79 GLU A CA 1
ATOM 645 C C . GLU A 1 79 ? 7.348 3.588 2.501 1.00 94.12 79 GLU A C 1
ATOM 647 O O . GLU A 1 79 ? 6.954 4.234 3.475 1.00 94.12 79 GLU A O 1
ATOM 652 N N . VAL A 1 80 ? 6.582 3.405 1.420 1.00 94.00 80 VAL A N 1
ATOM 653 C CA . VAL A 1 80 ? 5.197 3.873 1.346 1.00 94.00 80 VAL A CA 1
ATOM 654 C C . VAL A 1 80 ? 4.317 3.125 2.345 1.00 94.00 80 VAL A C 1
ATOM 656 O O . VAL A 1 80 ? 3.541 3.774 3.040 1.00 94.00 80 VAL A O 1
ATOM 659 N N . PHE A 1 81 ? 4.466 1.805 2.481 1.00 96.19 81 PHE A N 1
ATOM 660 C CA . PHE A 1 81 ? 3.755 1.009 3.482 1.00 96.19 81 PHE A CA 1
ATOM 661 C C . PHE A 1 81 ? 3.995 1.545 4.897 1.00 96.19 81 PHE A C 1
ATOM 663 O O . PHE A 1 81 ? 3.038 1.832 5.615 1.00 96.19 81 PHE A O 1
ATOM 670 N N . PHE A 1 82 ? 5.256 1.762 5.288 1.00 96.75 82 PHE A N 1
ATOM 671 C CA . PHE A 1 82 ? 5.561 2.316 6.608 1.00 96.75 82 PHE A CA 1
ATOM 672 C C . PHE A 1 82 ? 5.071 3.753 6.774 1.00 96.75 82 PHE A C 1
ATOM 674 O O . PHE A 1 82 ? 4.650 4.114 7.871 1.00 96.75 82 PHE A O 1
ATOM 681 N N . ARG A 1 83 ? 5.049 4.563 5.709 1.00 96.50 83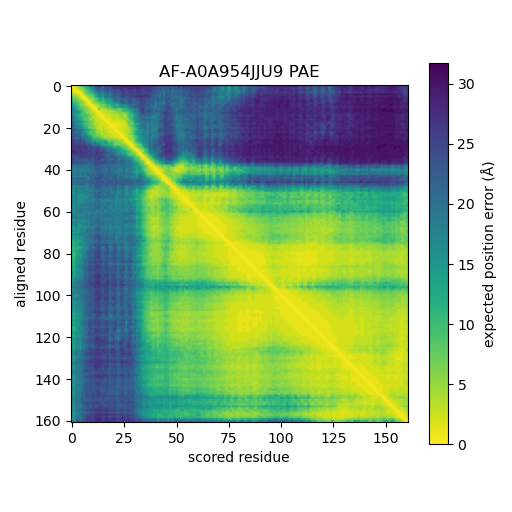 ARG A N 1
ATOM 682 C CA . ARG A 1 83 ? 4.423 5.891 5.747 1.00 96.50 83 ARG A CA 1
ATOM 683 C C . ARG A 1 83 ? 2.913 5.800 5.976 1.00 96.50 83 ARG A C 1
ATOM 685 O O . ARG A 1 83 ? 2.392 6.539 6.806 1.00 96.50 83 ARG A O 1
ATOM 692 N N . VAL A 1 84 ? 2.213 4.898 5.287 1.00 97.19 84 VAL A N 1
ATOM 693 C CA . VAL A 1 84 ? 0.776 4.660 5.507 1.00 97.19 84 VAL A CA 1
ATOM 694 C C . VAL A 1 84 ? 0.542 4.188 6.938 1.00 97.19 84 VAL A C 1
ATOM 696 O O . VAL A 1 84 ? -0.309 4.740 7.619 1.00 97.19 84 VAL A O 1
ATOM 699 N N . LEU A 1 85 ? 1.338 3.242 7.435 1.00 97.31 85 LEU A N 1
ATOM 700 C CA . LEU A 1 85 ? 1.192 2.707 8.786 1.00 97.31 85 LEU A CA 1
ATOM 701 C C . LEU A 1 85 ? 1.458 3.767 9.872 1.00 97.31 85 LEU A C 1
ATOM 703 O O . LEU A 1 85 ? 0.673 3.910 10.806 1.00 97.31 85 LEU A O 1
ATOM 707 N N . LYS A 1 86 ? 2.554 4.523 9.758 1.00 96.06 86 LYS A N 1
ATOM 708 C CA . LYS A 1 86 ? 2.980 5.487 10.783 1.00 96.06 86 LYS A CA 1
ATOM 709 C C . LYS A 1 86 ? 2.247 6.814 10.692 1.00 96.06 86 LYS A C 1
ATOM 711 O O . LYS A 1 86 ? 1.739 7.279 11.696 1.00 96.06 86 LYS A O 1
ATOM 716 N N . THR A 1 87 ? 2.176 7.418 9.510 1.00 96.69 87 THR A N 1
ATOM 717 C CA . THR A 1 87 ? 1.572 8.746 9.325 1.00 96.69 87 THR A CA 1
ATOM 718 C C . THR A 1 87 ? 0.083 8.656 9.006 1.00 96.69 87 THR A C 1
ATOM 720 O O . THR A 1 87 ? -0.694 9.457 9.512 1.00 96.69 87 THR A O 1
ATOM 723 N N . GLY A 1 88 ? -0.328 7.684 8.184 1.00 94.94 88 GLY A N 1
ATOM 724 C CA . GLY A 1 88 ? -1.735 7.494 7.815 1.00 94.94 88 GLY A CA 1
ATOM 725 C C . GLY A 1 88 ? -2.559 6.894 8.955 1.00 94.94 88 GLY A C 1
ATOM 726 O O . GLY A 1 88 ? -3.505 7.510 9.431 1.00 94.94 88 GLY A O 1
ATOM 727 N N . CYS A 1 89 ? -2.172 5.711 9.435 1.00 96.06 89 CYS A N 1
ATOM 728 C CA . CYS A 1 89 ? -2.849 5.011 10.527 1.00 96.06 89 CYS A CA 1
ATOM 729 C C . CYS A 1 89 ? -2.415 5.483 11.924 1.00 96.06 89 CYS A C 1
ATOM 731 O O . CYS A 1 89 ? -2.999 5.033 12.908 1.00 96.06 89 CYS A O 1
ATOM 733 N N . LYS A 1 90 ? -1.400 6.355 12.028 1.00 96.25 90 LYS A N 1
ATOM 734 C CA . LYS A 1 90 ? -0.946 6.969 13.290 1.00 96.25 90 LYS A CA 1
ATOM 735 C 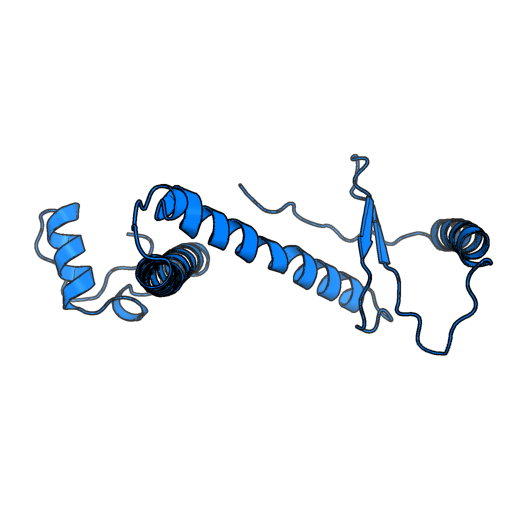C . LYS A 1 90 ? -0.613 5.963 14.392 1.00 96.25 90 LYS A C 1
ATOM 737 O O . LYS A 1 90 ? -0.843 6.215 15.572 1.00 96.25 90 LYS A O 1
ATOM 742 N N . VAL A 1 91 ? -0.048 4.804 14.033 1.00 95.75 91 VAL A N 1
ATOM 743 C CA . VAL A 1 91 ? 0.166 3.718 15.010 1.00 95.75 91 VAL A CA 1
ATOM 744 C C . VAL A 1 91 ? 1.122 4.084 16.148 1.00 95.75 91 VAL A C 1
ATOM 746 O O . VAL A 1 91 ? 1.056 3.474 17.212 1.00 95.75 91 VAL A O 1
ATOM 749 N N . GLU A 1 92 ? 1.997 5.070 15.941 1.00 94.31 92 GLU A N 1
ATOM 750 C CA . GLU A 1 92 ? 2.946 5.559 16.951 1.00 94.31 92 GLU A CA 1
ATOM 751 C C . GLU A 1 92 ? 2.267 6.446 18.014 1.00 94.31 92 GLU A C 1
ATOM 753 O O . GLU A 1 92 ? 2.802 6.607 19.108 1.00 94.31 92 GLU A O 1
ATOM 758 N N . GLU A 1 93 ? 1.059 6.956 17.744 1.00 94.81 93 GLU A N 1
ATOM 759 C CA . GLU A 1 93 ? 0.263 7.749 18.693 1.00 94.81 93 GLU A CA 1
ATOM 760 C C . GLU A 1 93 ? -0.580 6.864 19.635 1.00 94.81 93 GLU A C 1
ATOM 762 O O . GLU A 1 93 ? -1.125 7.343 20.630 1.00 94.81 93 GLU A O 1
ATOM 767 N N . ILE A 1 94 ? -0.674 5.555 19.370 1.00 92.31 94 ILE A N 1
ATOM 768 C CA . ILE A 1 94 ? -1.503 4.619 20.140 1.00 92.31 94 ILE A CA 1
ATOM 769 C C . ILE A 1 94 ? -0.907 4.381 21.539 1.00 92.31 94 ILE A C 1
ATOM 771 O O . ILE A 1 94 ? 0.071 3.654 21.707 1.00 92.31 94 ILE A O 1
ATOM 775 N N . GLN A 1 95 ? -1.568 4.903 22.573 1.00 91.00 95 GLN A N 1
ATOM 776 C CA . GLN A 1 95 ? -1.152 4.768 23.977 1.00 91.00 95 GLN A CA 1
ATOM 777 C C . GLN A 1 95 ? -1.776 3.539 24.666 1.00 91.00 95 GLN A C 1
ATOM 779 O O . GLN A 1 95 ? -2.577 3.650 25.593 1.00 91.00 95 GLN A O 1
ATOM 784 N N . LEU A 1 96 ? -1.438 2.329 24.207 1.00 91.56 96 LEU A N 1
ATOM 785 C CA . LEU A 1 96 ? -1.881 1.089 24.859 1.00 91.56 96 LEU A CA 1
ATOM 786 C C . LEU A 1 96 ? -0.896 0.639 25.947 1.00 91.56 96 LEU A C 1
ATOM 788 O O . LEU A 1 96 ? 0.222 0.233 25.650 1.00 91.56 96 LEU A O 1
ATOM 792 N N . GLU A 1 97 ? -1.363 0.583 27.194 1.00 88.81 97 GLU A N 1
ATOM 793 C CA . GLU A 1 97 ? -0.540 0.269 28.379 1.00 88.81 97 GLU A CA 1
ATOM 794 C C . GLU A 1 97 ? 0.147 -1.106 28.340 1.00 88.81 97 GLU A C 1
ATOM 796 O O . GLU A 1 97 ? 1.247 -1.291 28.856 1.00 88.81 97 GLU A O 1
ATOM 801 N N . LYS A 1 98 ? -0.507 -2.117 27.751 1.00 94.75 98 LYS A N 1
ATOM 802 C CA . LYS A 1 98 ? 0.013 -3.493 27.729 1.00 94.75 98 LYS A CA 1
ATOM 803 C C . LYS A 1 98 ? 0.660 -3.797 26.383 1.00 94.75 98 LYS A C 1
ATOM 805 O O . LYS A 1 98 ? -0.026 -3.802 25.361 1.00 94.75 98 LYS A O 1
ATOM 810 N N . LYS A 1 99 ? 1.923 -4.242 26.398 1.00 92.38 99 LYS A N 1
ATOM 811 C CA . LYS A 1 99 ? 2.671 -4.703 25.206 1.00 92.38 99 LYS A CA 1
ATOM 812 C C . LYS A 1 99 ? 1.876 -5.678 24.330 1.00 92.38 99 LYS A C 1
ATOM 814 O O . LYS A 1 99 ? 1.895 -5.573 23.109 1.00 92.38 99 LYS A O 1
ATOM 819 N N . ALA A 1 100 ? 1.151 -6.618 24.938 1.00 95.31 100 ALA A N 1
ATOM 820 C CA . ALA A 1 100 ? 0.330 -7.580 24.201 1.00 95.31 100 ALA A CA 1
ATOM 821 C C . ALA A 1 100 ? -0.841 -6.921 23.444 1.00 95.31 100 ALA A C 1
ATOM 823 O O . ALA A 1 100 ? -1.188 -7.362 22.351 1.00 95.31 100 ALA A O 1
ATOM 824 N N . ARG A 1 101 ? -1.438 -5.858 24.002 1.00 95.06 101 ARG A N 1
ATOM 825 C CA . ARG A 1 101 ? -2.498 -5.080 23.340 1.00 95.06 101 ARG A CA 1
ATOM 826 C C . ARG A 1 101 ? -1.919 -4.263 22.189 1.00 95.06 101 ARG A C 1
ATOM 828 O O . ARG A 1 101 ? -2.490 -4.297 21.106 1.00 95.06 101 ARG A O 1
ATOM 835 N N . LEU A 1 102 ? -0.764 -3.626 22.401 1.00 94.06 102 LEU A N 1
ATOM 836 C CA . LEU A 1 102 ? -0.060 -2.886 21.353 1.00 94.06 102 LEU A CA 1
ATOM 837 C C . LEU A 1 102 ? 0.301 -3.789 20.167 1.00 94.06 102 LEU A C 1
ATOM 839 O O . LEU A 1 102 ? 0.007 -3.448 19.028 1.00 94.06 102 LEU A O 1
ATOM 843 N N . LYS A 1 103 ? 0.853 -4.983 20.429 1.00 94.50 103 LYS A N 1
ATOM 844 C CA . LYS A 1 103 ? 1.149 -5.966 19.374 1.00 94.50 103 LYS A CA 1
ATOM 845 C C . LYS A 1 103 ? -0.093 -6.330 18.562 1.00 94.50 103 LYS A C 1
ATOM 847 O O . LYS A 1 103 ? -0.031 -6.314 17.342 1.00 94.50 103 LYS A O 1
ATOM 852 N N . ARG A 1 104 ? -1.219 -6.630 19.221 1.00 96.06 104 ARG A N 1
ATOM 853 C CA . ARG A 1 104 ? -2.474 -6.953 18.520 1.00 96.06 104 ARG A CA 1
ATOM 854 C C . ARG A 1 104 ? -2.970 -5.789 17.668 1.00 96.06 104 ARG A C 1
ATOM 856 O O . ARG A 1 104 ? -3.311 -6.010 16.514 1.00 96.06 104 ARG A O 1
ATOM 863 N N . ALA A 1 105 ? -2.960 -4.571 18.208 1.00 95.62 105 ALA A N 1
ATOM 864 C CA . ALA A 1 105 ? -3.335 -3.380 17.452 1.00 95.62 105 ALA A CA 1
ATOM 865 C C . ALA A 1 105 ? -2.450 -3.213 16.208 1.00 95.62 105 ALA A C 1
ATOM 867 O O . ALA A 1 105 ? -2.967 -3.056 15.106 1.00 95.62 105 ALA A O 1
ATOM 868 N N . LEU A 1 106 ? -1.130 -3.351 16.358 1.00 95.94 106 LEU A N 1
ATOM 869 C CA . LEU A 1 106 ? -0.192 -3.248 15.243 1.00 95.94 106 LEU A CA 1
ATOM 870 C C . LEU A 1 106 ? -0.445 -4.313 14.165 1.00 95.94 106 LEU A C 1
ATOM 872 O O . LEU A 1 106 ? -0.308 -4.016 12.984 1.00 95.94 106 LEU A O 1
ATOM 876 N N . MET A 1 107 ? -0.835 -5.538 14.532 1.00 96.94 107 MET A N 1
ATOM 877 C CA . MET A 1 107 ? -1.200 -6.566 13.545 1.00 96.94 107 MET A CA 1
ATOM 878 C C . MET A 1 107 ? -2.413 -6.149 12.707 1.00 96.94 107 MET A C 1
ATOM 880 O O . MET A 1 107 ? -2.366 -6.266 11.487 1.00 96.94 107 MET A O 1
ATOM 884 N N . PHE A 1 108 ? -3.463 -5.607 13.332 1.00 97.06 108 PHE A N 1
ATOM 885 C CA . PHE A 1 108 ? -4.631 -5.112 12.595 1.00 97.06 108 PHE A CA 1
ATOM 886 C C . PHE A 1 108 ? -4.273 -3.940 11.680 1.00 97.06 108 PHE A C 1
ATOM 888 O O . PHE A 1 108 ? -4.614 -3.952 10.498 1.00 97.06 108 PHE A O 1
ATOM 895 N N . TYR A 1 109 ? -3.528 -2.960 12.193 1.00 97.56 109 TYR A N 1
ATOM 896 C CA . TYR A 1 109 ? -3.141 -1.799 11.396 1.00 97.56 109 TYR A CA 1
ATOM 897 C C . TYR A 1 109 ? -2.201 -2.140 10.242 1.00 97.56 109 TYR A C 1
ATOM 899 O O . TYR A 1 109 ? -2.268 -1.478 9.216 1.00 97.56 109 TYR A O 1
ATOM 907 N N . GLN A 1 110 ? -1.376 -3.184 10.350 1.00 97.44 110 GLN A N 1
ATOM 908 C CA . GLN A 1 110 ? -0.577 -3.658 9.216 1.00 97.44 110 GLN A CA 1
ATOM 909 C C . GLN A 1 110 ? -1.461 -4.163 8.066 1.00 97.44 110 GLN A C 1
ATOM 911 O O . GLN A 1 110 ? -1.205 -3.817 6.915 1.00 97.44 110 GLN A O 1
ATOM 916 N N . VAL A 1 111 ? -2.528 -4.918 8.362 1.00 97.62 111 VAL A N 1
ATOM 917 C CA . VAL A 1 111 ? -3.478 -5.389 7.335 1.00 97.62 111 VAL A CA 1
ATOM 918 C C . VAL A 1 111 ? -4.229 -4.211 6.711 1.00 97.62 111 VAL A C 1
ATOM 920 O O . VAL A 1 111 ? -4.369 -4.146 5.491 1.00 97.62 111 VAL A O 1
ATOM 923 N N . ILE A 1 112 ? -4.663 -3.250 7.533 1.00 96.69 112 ILE A N 1
ATOM 924 C CA . ILE A 1 112 ? -5.345 -2.036 7.065 1.00 96.69 112 ILE A CA 1
ATOM 925 C C . ILE A 1 112 ? -4.411 -1.199 6.182 1.00 96.69 112 ILE A C 1
ATOM 927 O O . ILE A 1 112 ? -4.783 -0.838 5.070 1.00 96.69 112 ILE A O 1
ATOM 931 N N . ALA A 1 113 ? -3.182 -0.935 6.634 1.00 97.44 113 ALA A N 1
ATOM 932 C CA . ALA A 1 113 ? -2.194 -0.168 5.883 1.00 97.44 113 ALA A CA 1
ATOM 933 C C . ALA A 1 113 ? -1.856 -0.833 4.543 1.00 97.44 113 ALA A C 1
ATOM 935 O O . ALA A 1 113 ? -1.742 -0.144 3.531 1.00 97.44 113 ALA A O 1
ATOM 936 N N . TRP A 1 114 ? -1.750 -2.165 4.517 1.00 96.75 114 TRP A N 1
ATOM 937 C CA . TRP A 1 114 ? -1.556 -2.908 3.276 1.00 96.75 114 TRP A CA 1
ATOM 938 C C . TRP A 1 114 ? -2.761 -2.778 2.338 1.00 96.75 114 TRP A C 1
ATOM 940 O O . TRP A 1 114 ? -2.554 -2.498 1.162 1.00 96.75 114 TRP A O 1
ATOM 950 N N . ARG A 1 115 ? -4.006 -2.901 2.833 1.00 96.25 115 ARG A N 1
ATOM 951 C CA . ARG A 1 115 ? -5.199 -2.700 1.987 1.00 96.25 115 ARG A CA 1
ATOM 952 C C . ARG A 1 115 ? -5.263 -1.283 1.429 1.00 96.25 115 ARG A C 1
ATOM 954 O O . ARG A 1 115 ? -5.470 -1.134 0.233 1.00 96.25 115 ARG A O 1
ATOM 961 N N . ILE A 1 116 ? -5.027 -0.257 2.250 1.00 95.12 116 ILE A N 1
ATOM 962 C CA . ILE A 1 116 ? -4.984 1.142 1.791 1.00 95.12 116 ILE A CA 1
ATOM 963 C C . ILE A 1 116 ? -3.943 1.298 0.679 1.00 95.12 116 ILE A C 1
ATOM 965 O O . ILE A 1 116 ? -4.236 1.875 -0.368 1.00 95.12 116 ILE A O 1
ATOM 969 N N . LEU A 1 117 ? -2.740 0.753 0.889 1.00 94.25 117 LEU A N 1
ATOM 970 C CA . LEU A 1 117 ? -1.670 0.781 -0.101 1.00 94.25 117 LEU A CA 1
ATOM 971 C C . LEU A 1 117 ? -2.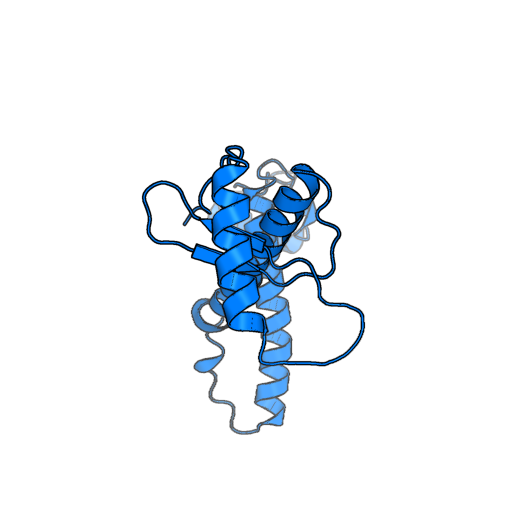096 0.091 -1.400 1.00 94.25 117 LEU A C 1
ATOM 973 O O . LEU A 1 117 ? -1.954 0.679 -2.465 1.00 94.25 117 LEU A O 1
ATOM 977 N N . TYR A 1 118 ? -2.642 -1.119 -1.301 1.00 93.62 118 TYR A N 1
ATOM 978 C CA . TYR A 1 118 ? -3.105 -1.912 -2.433 1.00 93.62 118 TYR A CA 1
ATOM 979 C C . TYR A 1 118 ? -4.148 -1.167 -3.268 1.00 93.62 118 TYR A C 1
ATOM 981 O O . TYR A 1 118 ? -3.927 -0.989 -4.461 1.00 93.62 118 TYR A O 1
ATOM 989 N N . VAL A 1 119 ? -5.220 -0.653 -2.650 1.00 92.94 119 VAL A N 1
ATOM 990 C CA . VAL A 1 119 ? -6.257 0.110 -3.369 1.00 92.94 119 VAL A CA 1
ATOM 991 C C . VAL A 1 119 ? -5.664 1.360 -4.017 1.00 92.94 119 VAL A C 1
ATOM 993 O O . VAL A 1 119 ? -5.938 1.647 -5.176 1.00 92.94 119 VAL A O 1
ATOM 996 N N . THR A 1 120 ? -4.785 2.070 -3.303 1.00 91.44 120 THR A N 1
ATOM 997 C CA . THR A 1 120 ? -4.125 3.276 -3.829 1.00 91.44 120 THR A CA 1
ATOM 998 C C . THR A 1 120 ? -3.258 2.981 -5.053 1.00 91.44 120 THR A C 1
ATOM 1000 O O . THR A 1 120 ? -3.166 3.807 -5.957 1.00 91.44 120 THR A O 1
ATOM 1003 N N . PHE A 1 121 ? -2.556 1.847 -5.066 1.00 90.06 121 PHE A N 1
ATOM 1004 C CA . PHE A 1 121 ? -1.767 1.425 -6.221 1.00 90.06 121 PHE A CA 1
ATOM 1005 C C . PHE A 1 121 ? -2.672 0.961 -7.360 1.00 90.06 121 PHE A C 1
ATOM 1007 O O . PHE A 1 121 ? -2.472 1.380 -8.494 1.00 90.06 121 PHE A O 1
ATOM 1014 N N . LEU A 1 122 ? -3.695 0.164 -7.054 1.00 89.88 122 LEU A N 1
ATOM 1015 C CA . LEU A 1 122 ? -4.600 -0.376 -8.058 1.00 89.88 122 LEU A CA 1
ATOM 1016 C C . LEU A 1 122 ? -5.372 0.725 -8.791 1.00 89.88 122 LEU A C 1
ATOM 1018 O O . LEU A 1 122 ? -5.383 0.715 -10.013 1.00 89.88 122 LEU A O 1
ATOM 1022 N N . GLY A 1 123 ? -5.909 1.721 -8.082 1.00 89.50 123 GLY A N 1
ATOM 1023 C CA . GLY A 1 123 ? -6.587 2.857 -8.718 1.00 89.50 123 GLY A CA 1
ATOM 1024 C C . GLY A 1 123 ? -5.663 3.740 -9.570 1.00 89.50 123 GLY A C 1
ATOM 1025 O O . GLY A 1 123 ? -6.133 4.461 -10.438 1.00 89.50 123 GLY A O 1
ATOM 1026 N N . ARG A 1 124 ? -4.337 3.680 -9.368 1.00 87.00 124 ARG A N 1
ATOM 1027 C CA . ARG A 1 124 ? -3.361 4.408 -10.204 1.00 87.00 124 ARG A CA 1
ATOM 1028 C C . ARG A 1 124 ? -2.939 3.637 -11.446 1.00 87.00 124 ARG A C 1
ATOM 1030 O O . ARG A 1 124 ? -2.712 4.254 -12.480 1.00 87.00 124 ARG A O 1
ATOM 1037 N N . GLU A 1 125 ? -2.758 2.326 -11.318 1.00 88.44 125 GLU A N 1
ATOM 1038 C CA . GLU A 1 125 ? -2.302 1.465 -12.416 1.00 88.44 125 GLU A CA 1
ATOM 1039 C C . GLU A 1 125 ? -3.467 0.989 -13.295 1.00 88.44 125 GLU A C 1
ATOM 1041 O O . GLU A 1 125 ? -3.284 0.724 -14.481 1.00 88.44 125 GLU A O 1
ATOM 1046 N N . CYS A 1 126 ? -4.666 0.867 -12.723 1.00 91.31 126 CYS A N 1
ATOM 1047 C CA . CYS A 1 126 ? -5.874 0.376 -13.383 1.00 91.31 126 CYS A CA 1
ATOM 1048 C C . CYS A 1 126 ? -7.095 1.236 -12.987 1.00 91.31 126 CYS A C 1
ATOM 1050 O O . CYS A 1 126 ? -7.985 0.734 -12.297 1.00 91.31 126 CYS A O 1
ATOM 1052 N N . PRO A 1 127 ? -7.140 2.520 -13.391 1.00 90.69 127 PRO A N 1
ATOM 1053 C CA . PRO A 1 127 ? -8.221 3.439 -13.016 1.00 90.69 127 PRO A CA 1
ATOM 1054 C C . PRO A 1 127 ? -9.595 2.981 -13.522 1.00 90.69 127 PRO A C 1
ATOM 1056 O O . PRO A 1 127 ? -10.577 3.047 -12.789 1.00 90.69 127 PRO A O 1
ATOM 1059 N N . ASP A 1 128 ? -9.646 2.417 -14.731 1.00 91.56 128 ASP A N 1
ATOM 1060 C CA . ASP A 1 128 ? -10.883 1.973 -15.389 1.00 91.56 128 ASP A CA 1
ATOM 1061 C C . ASP A 1 128 ? -11.477 0.678 -14.800 1.00 91.56 128 ASP A C 1
ATOM 1063 O O . ASP A 1 128 ? -12.501 0.179 -15.272 1.00 91.56 128 ASP A O 1
ATOM 1067 N N . LEU A 1 129 ? -10.815 0.070 -13.810 1.00 91.50 129 LEU A N 1
ATOM 1068 C CA . LEU A 1 129 ? -11.275 -1.181 -13.222 1.00 91.50 129 LEU A CA 1
ATOM 1069 C C . LEU A 1 129 ? -12.543 -0.933 -12.384 1.00 91.50 129 LEU A C 1
ATOM 1071 O O . LEU A 1 129 ? -12.538 -0.012 -11.568 1.00 91.50 129 LEU A O 1
ATOM 1075 N N . PRO A 1 130 ? -13.594 -1.763 -12.513 1.00 93.00 130 PRO A N 1
ATOM 1076 C CA . PRO A 1 130 ? -14.776 -1.665 -11.663 1.00 93.00 130 PRO A CA 1
ATOM 1077 C C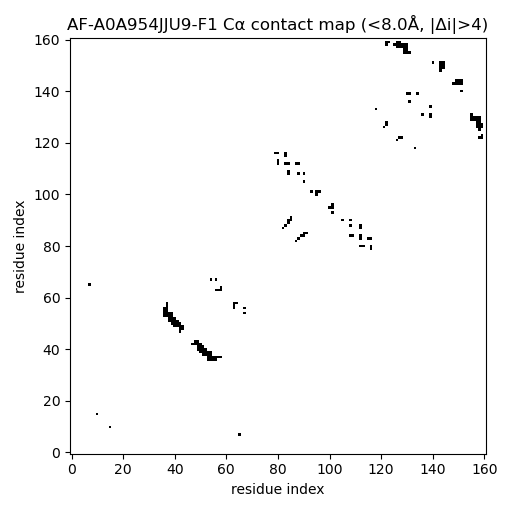 . PRO A 1 130 ? -14.430 -1.771 -10.170 1.00 93.00 130 PRO A C 1
ATOM 1079 O O . PRO A 1 130 ? -13.637 -2.624 -9.755 1.00 93.00 130 PRO A O 1
ATOM 1082 N N . CYS A 1 131 ? -15.033 -0.918 -9.340 1.00 92.88 131 CYS A N 1
ATOM 1083 C CA . CYS A 1 131 ? -14.714 -0.843 -7.913 1.00 92.88 131 CYS A CA 1
ATOM 1084 C C . CYS A 1 131 ? -15.160 -2.084 -7.116 1.00 92.88 131 CYS A C 1
ATOM 1086 O O . CYS A 1 131 ? -14.603 -2.375 -6.052 1.00 92.88 131 CYS A O 1
ATOM 1088 N N . ASP A 1 132 ? -16.098 -2.866 -7.657 1.00 94.19 132 ASP A N 1
ATOM 1089 C CA . ASP A 1 132 ? -16.601 -4.112 -7.070 1.00 94.19 132 ASP A CA 1
ATOM 1090 C C . ASP A 1 132 ? -15.578 -5.264 -7.074 1.00 94.19 132 ASP A C 1
ATOM 1092 O O . ASP A 1 132 ? -15.742 -6.250 -6.354 1.00 94.19 132 ASP A O 1
ATOM 1096 N N . VAL A 1 133 ? -14.467 -5.116 -7.803 1.00 92.88 133 VAL A N 1
ATOM 1097 C CA . VAL A 1 133 ? -13.311 -6.024 -7.722 1.00 92.88 133 VAL A CA 1
ATOM 1098 C C . VAL A 1 133 ? -12.622 -5.938 -6.354 1.00 92.88 133 VAL A C 1
ATOM 1100 O O . VAL A 1 133 ? -12.000 -6.900 -5.896 1.00 92.88 133 VAL A O 1
ATOM 1103 N N . VAL A 1 134 ? -12.716 -4.786 -5.689 1.00 92.81 134 VAL A N 1
ATOM 1104 C CA . VAL A 1 134 ? -11.998 -4.488 -4.441 1.00 92.81 134 VAL A CA 1
ATOM 1105 C C . VAL A 1 134 ? -12.945 -4.365 -3.255 1.00 92.81 134 VAL A C 1
ATOM 1107 O O . VAL A 1 134 ? -12.601 -4.791 -2.145 1.00 92.81 134 VAL A O 1
ATOM 1110 N N . PHE A 1 135 ? -14.109 -3.763 -3.490 1.00 94.00 135 PHE A N 1
ATOM 1111 C CA . PHE A 1 135 ? -15.092 -3.417 -2.477 1.00 94.00 135 PHE A CA 1
ATOM 1112 C C . PHE A 1 135 ? -16.359 -4.239 -2.659 1.00 94.00 135 PHE A C 1
ATOM 1114 O O . PHE A 1 135 ? -16.881 -4.389 -3.759 1.00 94.00 135 PHE A O 1
ATOM 1121 N N . SER A 1 136 ? -16.903 -4.738 -1.558 1.00 95.12 136 SER A N 1
ATOM 1122 C CA . SER A 1 136 ? -18.228 -5.344 -1.580 1.00 95.12 136 SER A CA 1
ATOM 1123 C C . SER A 1 136 ? -19.299 -4.316 -1.943 1.00 95.12 136 SER A C 1
ATOM 1125 O O . SER A 1 136 ? -19.136 -3.110 -1.744 1.00 95.12 136 SER A O 1
ATOM 1127 N N . GLU A 1 137 ? -20.442 -4.806 -2.418 1.00 94.31 137 GLU A N 1
ATOM 1128 C CA . GLU A 1 137 ? -21.588 -3.967 -2.773 1.00 94.31 137 GLU A CA 1
ATOM 1129 C C . GLU A 1 137 ? -22.018 -3.034 -1.632 1.00 94.31 137 GLU A C 1
ATOM 1131 O O . GLU A 1 137 ? -22.326 -1.866 -1.859 1.00 94.31 137 GLU A O 1
ATOM 1136 N N . ALA A 1 138 ? -21.991 -3.526 -0.391 1.00 94.44 138 ALA A N 1
ATOM 1137 C CA . ALA A 1 138 ? -22.335 -2.727 0.778 1.00 94.44 138 ALA A CA 1
ATOM 1138 C C . ALA A 1 138 ? -21.312 -1.610 1.051 1.00 94.44 138 ALA A C 1
ATOM 1140 O O . ALA A 1 138 ? -21.696 -0.531 1.498 1.00 94.44 138 ALA A O 1
ATOM 1141 N N . GLU A 1 139 ? -20.025 -1.849 0.785 1.00 94.69 139 GLU A N 1
ATOM 1142 C CA . GLU A 1 139 ? -18.958 -0.872 1.015 1.00 94.69 139 GLU A CA 1
ATOM 1143 C C . GLU A 1 139 ? -19.028 0.270 -0.001 1.00 94.69 139 GLU A C 1
ATOM 1145 O O . GLU A 1 139 ? -19.166 1.427 0.399 1.00 94.69 139 GLU A O 1
ATOM 1150 N N . TRP A 1 140 ? -18.993 -0.030 -1.305 1.00 94.31 140 TRP A N 1
ATOM 1151 C CA . TRP A 1 140 ? -18.902 1.029 -2.315 1.00 94.31 140 TRP A CA 1
ATOM 1152 C C . TRP A 1 140 ? -20.204 1.823 -2.453 1.00 94.31 140 TRP A C 1
ATOM 1154 O O . TRP A 1 140 ? -20.156 3.044 -2.581 1.00 94.31 140 TRP A O 1
ATOM 1164 N N . LYS A 1 141 ? -21.378 1.182 -2.329 1.00 95.00 141 LYS A N 1
ATOM 1165 C CA . LYS A 1 141 ? -22.664 1.901 -2.386 1.00 95.00 141 LYS A CA 1
ATOM 1166 C C . LYS A 1 141 ? -22.848 2.859 -1.216 1.00 95.00 141 LYS A C 1
ATOM 1168 O O . LYS A 1 141 ? -23.406 3.941 -1.392 1.00 95.00 141 LYS A O 1
ATOM 1173 N N . SER A 1 142 ? -22.377 2.475 -0.029 1.00 94.75 142 SER A N 1
ATOM 1174 C CA . SER A 1 142 ? -22.430 3.349 1.147 1.00 94.75 142 SER A CA 1
ATOM 1175 C C . SER A 1 142 ? -21.523 4.562 0.969 1.00 94.75 142 SER A C 1
ATOM 1177 O O . SER A 1 142 ? -21.932 5.677 1.282 1.00 94.75 142 SER A O 1
ATOM 1179 N N . VAL A 1 143 ? -20.313 4.360 0.435 1.00 93.38 143 VAL A N 1
ATOM 1180 C CA . VAL A 1 143 ? -19.384 5.458 0.133 1.00 93.38 143 VAL A CA 1
ATOM 1181 C C . VAL A 1 143 ? -19.975 6.386 -0.929 1.00 93.38 143 VAL A C 1
ATOM 1183 O O . VAL A 1 143 ? -20.020 7.590 -0.694 1.00 93.38 143 VAL A O 1
ATOM 1186 N N . TRP A 1 144 ? -20.522 5.843 -2.022 1.00 94.38 144 TRP A N 1
ATOM 1187 C CA . TRP A 1 144 ? -21.173 6.628 -3.078 1.00 94.38 144 TRP A CA 1
ATOM 1188 C C . TRP A 1 144 ? -22.269 7.534 -2.520 1.00 94.38 144 TRP A C 1
ATOM 1190 O O . TRP A 1 144 ? -22.258 8.740 -2.740 1.00 94.38 144 TRP A O 1
ATOM 1200 N N . LYS A 1 145 ? -23.183 6.976 -1.716 1.00 94.12 145 LYS A N 1
ATOM 1201 C CA . LYS A 1 145 ? -24.294 7.745 -1.142 1.00 94.12 145 LYS A CA 1
ATOM 1202 C C . LYS A 1 145 ? -23.822 8.882 -0.230 1.00 94.12 145 LYS A C 1
ATOM 1204 O O . LYS A 1 145 ? -24.526 9.875 -0.091 1.00 94.12 145 LYS A O 1
ATOM 1209 N N . ILE A 1 146 ? -22.664 8.738 0.415 1.00 94.62 146 ILE A N 1
ATOM 1210 C CA . ILE A 1 146 ? -22.091 9.768 1.292 1.00 94.62 146 ILE A CA 1
ATOM 1211 C C . ILE A 1 146 ? -21.361 10.844 0.480 1.00 94.62 146 ILE A C 1
ATOM 1213 O O . ILE A 1 146 ? -21.479 12.024 0.807 1.00 94.62 146 ILE A O 1
ATOM 1217 N N . VAL A 1 147 ? -20.597 10.442 -0.538 1.00 92.81 147 VAL A N 1
ATOM 1218 C CA . VAL A 1 147 ? -19.744 11.337 -1.333 1.00 92.81 147 VAL A CA 1
ATOM 1219 C C . VAL A 1 147 ? -20.564 12.093 -2.378 1.00 92.81 147 VAL A C 1
ATOM 1221 O O . VAL A 1 147 ? -20.559 13.321 -2.369 1.00 92.81 147 VAL A O 1
ATOM 1224 N N . GLU A 1 148 ? -21.328 11.373 -3.198 1.00 92.75 148 GLU A N 1
ATOM 1225 C CA . GLU A 1 148 ? -22.127 11.936 -4.296 1.00 92.75 148 GLU A CA 1
ATOM 1226 C C . GLU A 1 148 ? -23.510 12.413 -3.841 1.00 92.75 148 GLU A C 1
ATOM 1228 O O . GLU A 1 148 ? -24.179 13.154 -4.549 1.00 92.75 148 GLU A O 1
ATOM 1233 N N . GLN A 1 149 ? -23.969 11.993 -2.656 1.00 91.88 149 GLN A N 1
ATOM 1234 C CA . GLN A 1 149 ? -25.305 12.305 -2.113 1.00 91.88 149 GLN A CA 1
ATOM 1235 C C . GLN A 1 149 ? -26.489 11.801 -2.968 1.00 91.88 149 GLN A C 1
ATOM 1237 O O . GLN A 1 149 ? -27.647 11.973 -2.585 1.00 91.88 149 GLN A O 1
ATOM 1242 N N . ASP A 1 150 ? -26.212 11.057 -4.039 1.00 91.62 150 ASP A N 1
ATOM 1243 C CA . ASP A 1 150 ? -27.181 10.471 -4.962 1.00 91.62 150 ASP A CA 1
ATOM 1244 C C . ASP A 1 150 ? -27.335 8.955 -4.783 1.00 91.62 150 ASP A C 1
ATOM 1246 O O . ASP A 1 150 ? -26.582 8.297 -4.061 1.00 91.62 150 ASP A O 1
ATOM 1250 N N . ASP A 1 151 ? -28.377 8.381 -5.388 1.00 91.81 151 ASP A N 1
ATOM 1251 C CA . ASP A 1 151 ? -28.556 6.929 -5.379 1.00 91.81 151 ASP A CA 1
ATOM 1252 C C . ASP A 1 151 ? -27.452 6.237 -6.193 1.00 91.81 151 ASP A C 1
ATOM 1254 O O . ASP A 1 151 ? -27.134 6.679 -7.300 1.00 91.81 151 ASP A O 1
ATOM 1258 N N . PRO A 1 152 ? -26.861 5.149 -5.666 1.00 91.31 152 PRO A N 1
ATOM 1259 C CA . PRO A 1 152 ? -25.757 4.486 -6.332 1.00 91.31 152 PRO A CA 1
ATOM 1260 C C . PRO A 1 152 ? -26.198 3.893 -7.675 1.00 91.31 152 PRO A C 1
ATOM 1262 O O . PRO A 1 152 ? -27.300 3.332 -7.774 1.00 91.31 152 PRO A O 1
ATOM 1265 N N . PRO A 1 153 ? -25.338 3.959 -8.706 1.00 91.81 153 PRO A N 1
ATOM 1266 C CA . PRO A 1 153 ? -25.619 3.362 -10.002 1.00 91.81 153 PRO A CA 1
ATOM 1267 C C . PRO A 1 153 ? -25.860 1.850 -9.890 1.00 91.81 153 PRO A C 1
ATOM 1269 O O . PRO A 1 153 ? -25.469 1.181 -8.931 1.00 91.81 153 PRO A O 1
ATOM 1272 N N . LYS A 1 154 ? -26.532 1.279 -10.897 1.00 88.50 154 LYS A N 1
ATOM 1273 C CA . LYS A 1 154 ? -26.778 -0.174 -10.948 1.00 88.50 154 LYS A CA 1
ATOM 1274 C C . LYS A 1 154 ? -25.505 -0.978 -11.224 1.00 88.50 154 LYS A C 1
ATOM 1276 O O . LYS A 1 154 ? -25.415 -2.112 -10.766 1.00 88.50 154 LYS A O 1
ATOM 1281 N N . ALA A 1 155 ? -24.574 -0.410 -11.986 1.00 91.50 155 ALA A N 1
ATOM 1282 C CA . ALA A 1 155 ? -23.265 -0.989 -12.266 1.00 91.50 155 ALA A CA 1
ATOM 1283 C C . ALA A 1 155 ? -22.204 -0.317 -11.389 1.00 91.50 155 ALA A C 1
ATOM 1285 O O . ALA A 1 155 ? -22.356 0.856 -11.048 1.00 91.50 155 ALA A O 1
ATOM 1286 N N . ALA A 1 156 ? -21.159 -1.061 -11.030 1.00 91.62 156 ALA A N 1
ATOM 1287 C CA . ALA A 1 156 ? -20.063 -0.530 -10.235 1.00 91.62 156 ALA A CA 1
ATOM 1288 C C . ALA A 1 156 ? -19.277 0.527 -11.040 1.00 91.62 156 ALA A C 1
ATOM 1290 O O . ALA A 1 156 ? -18.909 0.245 -12.186 1.00 91.62 156 ALA A O 1
ATOM 1291 N N . PRO A 1 157 ? -19.035 1.722 -10.473 1.00 92.81 157 PRO A N 1
ATOM 1292 C CA . PRO A 1 157 ? -18.200 2.747 -11.098 1.00 92.81 157 PRO A CA 1
ATOM 1293 C C . PRO A 1 157 ? -16.723 2.310 -11.166 1.00 92.81 157 PRO A C 1
ATOM 1295 O O . PRO A 1 157 ? -16.329 1.358 -10.476 1.00 92.81 157 PRO A O 1
ATOM 1298 N N . PRO A 1 158 ? -15.897 2.971 -11.996 1.00 93.06 158 PRO A N 1
ATOM 1299 C CA . PRO A 1 158 ? -14.451 2.753 -12.024 1.00 93.06 158 PRO A CA 1
ATOM 1300 C C . PRO A 1 158 ? -13.784 3.156 -10.696 1.00 93.06 158 PRO A C 1
ATOM 1302 O O . PRO A 1 158 ? -14.327 3.939 -9.925 1.00 93.06 158 PRO A O 1
ATOM 1305 N N . LEU A 1 159 ? -12.586 2.632 -10.420 1.00 87.81 159 LEU A N 1
ATOM 1306 C CA . LEU A 1 159 ? -11.808 2.933 -9.206 1.00 87.81 159 LEU A CA 1
ATOM 1307 C C . LEU A 1 159 ? -11.251 4.369 -9.143 1.00 87.81 159 LEU A C 1
ATOM 1309 O O . LEU A 1 159 ? -10.712 4.751 -8.103 1.00 87.81 159 LEU A O 1
ATOM 1313 N N . GLU A 1 160 ? -11.293 5.121 -10.244 1.00 83.19 160 GLU A N 1
ATOM 1314 C CA 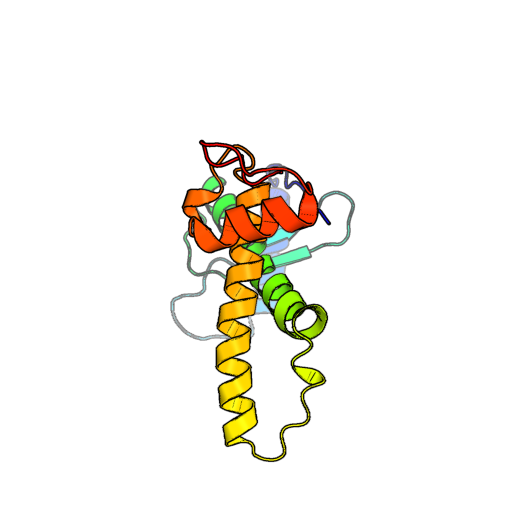. GLU A 1 160 ? -10.850 6.523 -10.297 1.00 83.19 160 GLU A CA 1
ATOM 1315 C C . GLU A 1 160 ? -11.867 7.511 -9.697 1.00 83.19 160 GLU A C 1
ATOM 1317 O O . GLU A 1 160 ? -11.453 8.570 -9.219 1.00 83.19 160 GLU A O 1
ATOM 1322 N N . GLU A 1 161 ? -13.158 7.158 -9.714 1.00 62.75 161 GLU A N 1
ATOM 1323 C CA . GLU A 1 161 ? -14.279 7.949 -9.170 1.00 62.75 161 GLU A CA 1
ATOM 1324 C C . GLU A 1 161 ? -14.386 7.818 -7.640 1.00 62.75 161 GLU A C 1
ATOM 1326 O O . GLU A 1 161 ? -14.523 8.872 -6.975 1.00 62.75 161 GLU A O 1
#

Secondary structure (DSSP, 8-state):
-PPPPP---PPPHHHHHHHHHHHHHHHTT----S----EEEEE-TTS--EEEEE-SS--SSHHHHHHHHHHHHTTTHHHHHHHIIIIIS-GGG---SSHHHHHHHHHHHHHHHHHHHHHHHHHHH-TTSBGGGTS-HHHHHHHHHHHT-SPPPSSPPBTT-

pLDDT: mean 75.61, std 23.4, range [26.62, 97.62]

Sequence (161 aa):
MRPPRTVAIPVTDNEKARVKDRIQRELATWTVQDEIRPLLRISGPGTDRNWLLFNSLPVDHDQDVLRIIDLDVARWPIEVFFRVLKTGCKVEEIQLEKKARLKRALMFYQVIAWRILYVTFLGRECPDLPCDVVFSEAEWKSVWKIVEQDDPPKAAPPLEE

Solvent-accessible surface area (backbone atoms only — not comparable to full-atom values): 9945 Å² total; per-residue (Å²): 137,79,82,83,87,84,79,93,71,89,79,55,73,69,58,54,52,57,52,49,56,53,49,54,66,71,51,72,83,66,93,78,81,98,73,89,54,60,71,44,76,47,73,48,88,99,48,98,49,71,47,78,46,82,44,88,65,74,72,90,46,73,68,39,51,51,52,52,50,53,55,59,60,64,50,51,61,58,60,52,41,50,43,35,30,44,70,67,66,37,59,84,72,62,88,57,90,46,71,72,57,42,52,51,50,50,55,54,45,50,55,52,26,48,50,54,49,48,53,59,48,43,32,68,78,43,30,80,41,50,35,63,83,81,32,55,73,74,54,52,43,52,51,38,37,68,74,71,67,44,84,60,69,95,62,68,55,40,45,68,117

Mean predicted aligned error: 12.72 Å

Nearest PDB structures (foldseek):
  3ecp-assembly1_A-2  TM=6.696E-01  e=5.506E-04  Escherichia coli
  1mm8-assembly1_A-2  TM=6.460E-01  e=4.563E-04  Escherichia coli
  8xvi-assembly1_R  TM=1.860E-01  e=1.386E+00  Acetivibrio thermocellus ATCC 27405